Protein AF-A0A1G1WFJ4-F1 (afdb_monomer_lite)

pLDDT: mean 86.83, std 11.81, range [41.91, 96.69]

Secondary structure (DSSP, 8-state):
----SEEEEE-SSS-EEEEE-HHHHHHHHHHTTTTSHHHHHHHHHHHHHHHTT-----SSGGGGTT-

Organism: NCBI:txid1802598

Sequence (67 aa):
MAKPTITIEKTPSRKYRVEMDIDKLERLASALGLYNPEFLEGLERSEKDYREGRYR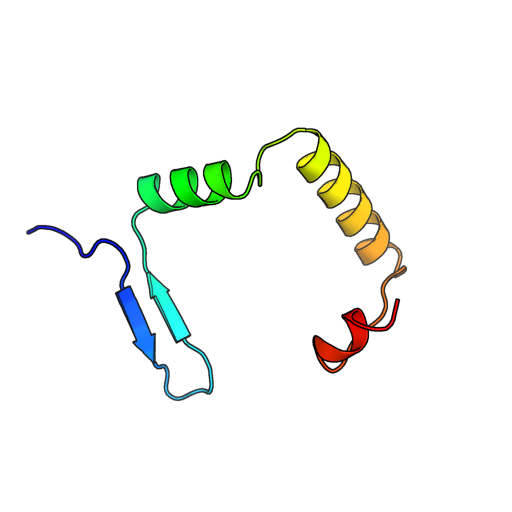KVSSLKELRFK

Structure (mmCIF, N/CA/C/O backbone):
data_AF-A0A1G1WFJ4-F1
#
_entry.id   AF-A0A1G1WFJ4-F1
#
loop_
_atom_site.group_PDB
_atom_site.id
_atom_site.type_symbol
_atom_site.label_atom_id
_atom_site.label_alt_id
_atom_site.label_comp_id
_atom_site.label_asym_id
_atom_site.label_entity_id
_atom_site.label_seq_id
_atom_site.pdbx_PDB_ins_code
_atom_site.Cartn_x
_atom_site.Cartn_y
_atom_site.Cartn_z
_atom_site.occupancy
_atom_site.B_iso_or_equiv
_atom_site.auth_seq_id
_atom_site.auth_comp_id
_atom_site.auth_asym_id
_atom_site.auth_atom_id
_atom_site.pdbx_PDB_model_num
ATOM 1 N N . MET A 1 1 ? 23.211 -14.174 -8.559 1.00 41.91 1 MET A N 1
ATOM 2 C CA . MET A 1 1 ? 22.256 -14.833 -7.639 1.00 41.91 1 MET A CA 1
ATOM 3 C C . MET A 1 1 ? 20.863 -14.342 -8.003 1.00 41.91 1 MET A C 1
ATOM 5 O O . MET A 1 1 ? 20.645 -13.139 -7.956 1.00 41.91 1 MET A O 1
ATOM 9 N N . ALA A 1 2 ? 19.972 -15.217 -8.475 1.00 51.97 2 ALA A N 1
ATOM 10 C CA . ALA A 1 2 ? 18.620 -14.824 -8.875 1.00 51.97 2 ALA A CA 1
ATOM 11 C C . ALA A 1 2 ? 17.800 -14.481 -7.621 1.00 51.97 2 ALA A C 1
ATOM 13 O O . ALA A 1 2 ? 17.596 -15.343 -6.768 1.00 51.97 2 ALA A O 1
ATOM 14 N N . LYS A 1 3 ? 17.391 -13.214 -7.478 1.00 54.59 3 LYS A N 1
ATOM 15 C CA . LYS A 1 3 ? 16.539 -12.776 -6.367 1.00 54.59 3 LYS A CA 1
ATOM 16 C C . LYS A 1 3 ? 15.142 -13.408 -6.507 1.00 54.59 3 LYS A C 1
ATOM 18 O O . LYS A 1 3 ? 14.637 -13.491 -7.630 1.00 54.59 3 LYS A O 1
ATOM 23 N N . PRO A 1 4 ? 14.527 -13.868 -5.403 1.00 54.88 4 PRO A N 1
ATOM 24 C CA . PRO A 1 4 ? 13.207 -14.491 -5.431 1.00 54.88 4 PRO A CA 1
ATOM 25 C C . PRO A 1 4 ? 12.159 -13.555 -6.046 1.00 54.88 4 PRO A C 1
ATOM 27 O O . PRO A 1 4 ? 12.218 -12.337 -5.900 1.00 54.88 4 PRO A O 1
ATOM 30 N N . THR A 1 5 ? 11.204 -14.140 -6.772 1.00 71.19 5 THR A N 1
ATOM 31 C CA . THR A 1 5 ? 10.180 -13.402 -7.524 1.00 71.19 5 THR A CA 1
ATOM 32 C C . THR A 1 5 ? 9.235 -12.608 -6.625 1.00 71.19 5 THR A C 1
ATOM 34 O O . THR A 1 5 ? 8.917 -11.478 -6.982 1.00 71.19 5 THR A O 1
ATOM 37 N N . ILE A 1 6 ? 8.848 -13.168 -5.476 1.00 80.94 6 ILE A N 1
ATOM 38 C CA . ILE A 1 6 ? 8.175 -12.519 -4.342 1.00 80.94 6 ILE A CA 1
ATOM 39 C C . ILE A 1 6 ? 8.552 -13.350 -3.105 1.00 80.94 6 ILE A C 1
ATOM 41 O O . ILE A 1 6 ? 8.441 -14.577 -3.152 1.00 80.94 6 ILE A O 1
ATOM 45 N N . THR A 1 7 ? 8.976 -12.720 -2.013 1.00 87.62 7 THR A N 1
ATOM 46 C CA . THR A 1 7 ? 9.221 -13.379 -0.720 1.00 87.62 7 THR A CA 1
ATOM 47 C C . THR A 1 7 ? 8.129 -12.975 0.258 1.00 87.62 7 THR A C 1
ATOM 49 O O . THR A 1 7 ? 7.838 -11.790 0.402 1.00 87.62 7 THR A O 1
ATOM 52 N N . ILE A 1 8 ? 7.525 -13.948 0.941 1.00 89.06 8 ILE A N 1
ATOM 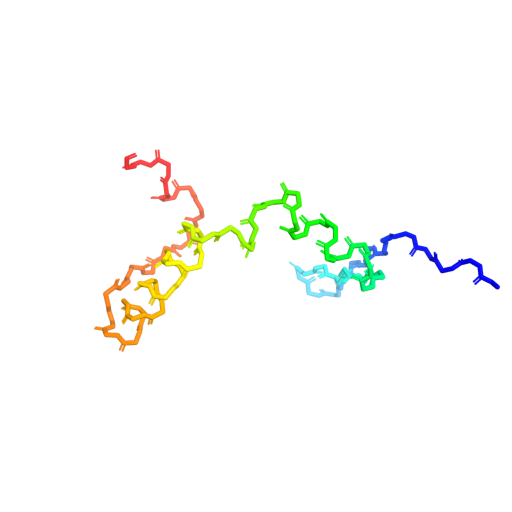53 C CA . ILE A 1 8 ? 6.527 -13.703 1.986 1.00 89.06 8 ILE A CA 1
ATOM 54 C C . ILE A 1 8 ? 7.036 -14.320 3.284 1.00 89.06 8 ILE A C 1
ATOM 56 O O . ILE A 1 8 ? 7.134 -15.539 3.405 1.00 89.06 8 ILE A O 1
ATOM 60 N N . GLU A 1 9 ? 7.327 -13.478 4.267 1.00 90.19 9 GLU A N 1
ATOM 61 C CA . GLU A 1 9 ? 7.793 -13.895 5.584 1.00 90.19 9 GLU A CA 1
ATOM 62 C C . GLU A 1 9 ? 6.728 -13.614 6.638 1.00 90.19 9 GLU A C 1
ATOM 64 O O . GLU A 1 9 ? 6.120 -12.539 6.694 1.00 90.19 9 GLU A O 1
ATOM 69 N N . LYS A 1 10 ? 6.499 -14.588 7.517 1.00 87.19 10 LYS A N 1
ATOM 70 C CA . LYS A 1 10 ? 5.638 -14.399 8.681 1.00 87.19 10 LYS A CA 1
ATOM 71 C C . LYS A 1 10 ? 6.410 -13.609 9.733 1.00 87.19 10 LYS A C 1
ATOM 73 O O . LYS A 1 10 ? 7.492 -14.015 10.143 1.00 87.19 10 LYS A O 1
ATOM 78 N N . THR A 1 11 ? 5.845 -12.502 10.202 1.00 89.94 11 THR A N 1
ATOM 79 C CA . THR A 1 11 ? 6.436 -11.759 11.323 1.00 89.94 11 THR A CA 1
ATOM 80 C C . THR A 1 11 ? 5.932 -12.321 12.664 1.00 89.94 11 THR A C 1
ATOM 82 O O . THR A 1 11 ? 4.928 -13.035 12.682 1.00 89.94 11 THR A O 1
ATOM 85 N N . PRO A 1 12 ? 6.577 -12.011 13.806 1.00 84.00 12 PRO A N 1
ATOM 86 C CA . PRO A 1 12 ? 6.080 -12.407 15.132 1.00 84.00 12 PRO A CA 1
ATOM 87 C C . PRO A 1 12 ? 4.706 -11.811 15.478 1.00 84.00 12 PRO A C 1
ATOM 89 O O . PRO A 1 12 ? 3.950 -12.367 16.271 1.00 84.00 12 PRO A O 1
ATOM 92 N N . SER A 1 13 ? 4.361 -10.678 14.864 1.00 80.81 13 SER A N 1
ATOM 93 C CA . SER A 1 13 ? 3.009 -10.121 14.916 1.00 80.81 13 SER A CA 1
ATOM 94 C C . SER A 1 13 ? 2.084 -10.865 13.941 1.00 80.81 13 SER A C 1
ATOM 96 O O . SER A 1 13 ? 2.557 -11.551 13.044 1.00 80.81 13 SER A O 1
ATOM 98 N N . ARG A 1 14 ? 0.755 -10.716 14.036 1.00 83.44 14 ARG A N 1
ATOM 99 C CA . ARG A 1 14 ? -0.197 -11.246 13.026 1.00 83.44 14 ARG A CA 1
ATOM 100 C C . ARG A 1 14 ? -0.090 -10.530 11.655 1.00 83.44 14 ARG A C 1
ATOM 102 O O . ARG A 1 14 ? -1.103 -10.237 11.030 1.00 83.44 14 ARG A O 1
ATOM 109 N N . LYS A 1 15 ? 1.123 -10.199 11.207 1.00 87.56 15 LYS A N 1
ATOM 110 C CA . LYS A 1 15 ? 1.457 -9.486 9.972 1.00 87.56 15 LYS A CA 1
ATOM 111 C C . LYS A 1 15 ? 2.416 -10.331 9.131 1.00 87.56 15 LYS A C 1
ATOM 113 O O . LYS A 1 15 ? 3.216 -11.100 9.671 1.00 87.56 15 LYS A O 1
ATOM 118 N N . TYR A 1 16 ? 2.369 -10.124 7.823 1.00 91.12 16 TYR A N 1
ATOM 119 C CA . TYR A 1 16 ? 3.313 -10.685 6.861 1.00 91.12 16 TYR A CA 1
ATOM 120 C C . TYR A 1 16 ? 4.186 -9.566 6.299 1.00 91.12 16 TYR A C 1
ATOM 122 O O . 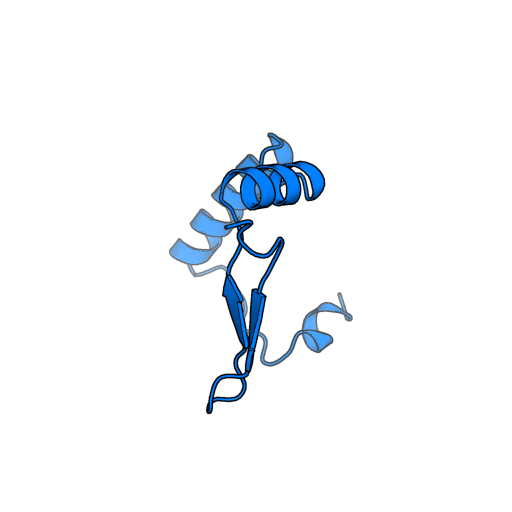TYR A 1 16 ? 3.697 -8.459 6.072 1.00 91.12 16 TYR A O 1
ATOM 130 N N . ARG A 1 17 ? 5.468 -9.853 6.085 1.00 90.38 17 ARG A N 1
ATOM 131 C CA . ARG A 1 17 ? 6.356 -9.021 5.276 1.00 90.38 17 ARG A CA 1
ATOM 132 C C . ARG A 1 17 ? 6.365 -9.601 3.870 1.00 90.38 17 ARG A C 1
ATOM 134 O O . ARG A 1 17 ? 6.608 -10.792 3.710 1.00 90.38 17 ARG A O 1
ATOM 141 N N . VAL A 1 18 ? 6.076 -8.766 2.880 1.00 90.31 18 VAL A N 1
ATOM 142 C CA . VAL A 1 18 ? 6.130 -9.139 1.466 1.00 90.31 18 VAL A CA 1
ATOM 143 C C . VAL A 1 18 ? 7.215 -8.301 0.813 1.00 90.31 18 VAL A C 1
ATOM 145 O O . VAL A 1 18 ? 7.139 -7.076 0.844 1.00 90.31 18 VAL A O 1
ATOM 148 N N . GLU A 1 19 ? 8.220 -8.956 0.247 1.00 91.06 19 GLU A N 1
ATOM 149 C CA . GLU A 1 19 ? 9.291 -8.319 -0.516 1.00 91.06 19 GLU A CA 1
ATOM 150 C C . GLU A 1 19 ? 9.190 -8.748 -1.978 1.00 91.06 19 GLU A C 1
ATOM 152 O O . GLU A 1 19 ? 9.015 -9.929 -2.281 1.00 91.06 19 GLU A O 1
ATOM 157 N N . MET A 1 20 ? 9.282 -7.791 -2.897 1.00 90.00 20 MET A N 1
ATOM 158 C CA . MET A 1 20 ? 9.241 -8.051 -4.332 1.00 90.00 20 MET A CA 1
ATOM 159 C C . MET A 1 20 ? 10.134 -7.076 -5.091 1.00 90.00 20 MET A C 1
ATOM 161 O O . MET A 1 20 ? 10.488 -6.011 -4.588 1.00 90.00 20 MET A O 1
ATOM 165 N N . ASP A 1 21 ? 10.496 -7.473 -6.303 1.00 91.62 21 ASP A N 1
ATOM 166 C CA . ASP A 1 21 ? 11.229 -6.634 -7.243 1.00 91.62 21 ASP A CA 1
ATOM 167 C C . ASP A 1 21 ? 10.376 -5.448 -7.729 1.00 91.62 21 ASP A C 1
ATOM 169 O O . ASP A 1 21 ? 9.156 -5.579 -7.871 1.00 91.62 21 ASP A O 1
ATOM 173 N N . ILE A 1 22 ? 11.015 -4.302 -7.985 1.00 89.81 22 ILE A N 1
ATOM 174 C CA . ILE A 1 22 ? 10.318 -3.066 -8.364 1.00 89.81 22 ILE A CA 1
ATOM 175 C C . ILE A 1 22 ? 9.595 -3.201 -9.708 1.00 89.81 22 ILE A C 1
ATOM 177 O O . ILE A 1 22 ? 8.421 -2.851 -9.795 1.00 89.81 22 ILE A O 1
ATOM 181 N N . ASP A 1 23 ? 10.216 -3.830 -10.707 1.00 90.31 23 ASP A N 1
ATOM 182 C CA . ASP A 1 23 ? 9.606 -4.008 -12.029 1.00 90.31 23 ASP A CA 1
ATOM 183 C C . ASP A 1 23 ? 8.385 -4.935 -11.934 1.00 90.31 23 ASP A C 1
ATOM 185 O O . ASP A 1 23 ? 7.389 -4.798 -12.651 1.00 90.31 23 ASP A O 1
ATOM 189 N N . LYS A 1 24 ? 8.437 -5.911 -11.019 1.00 88.81 24 LYS A N 1
ATOM 190 C CA . LYS A 1 24 ? 7.309 -6.814 -10.745 1.00 88.81 24 LYS A CA 1
ATOM 191 C C . LYS A 1 24 ? 6.179 -6.106 -10.010 1.00 88.81 24 LYS A C 1
ATOM 193 O O . LYS A 1 24 ? 5.018 -6.380 -10.315 1.00 88.81 24 LYS A O 1
ATOM 198 N N . LEU A 1 25 ? 6.501 -5.202 -9.087 1.00 89.69 25 LEU A N 1
ATOM 199 C CA . LEU A 1 25 ? 5.515 -4.368 -8.409 1.00 89.69 25 LEU A CA 1
ATOM 200 C C . LEU A 1 25 ? 4.782 -3.466 -9.406 1.00 89.69 25 LEU A C 1
ATOM 202 O O . LEU A 1 25 ? 3.556 -3.423 -9.385 1.00 89.69 25 LEU A O 1
ATOM 206 N N . GLU A 1 26 ? 5.504 -2.806 -10.311 1.00 88.81 26 GLU A N 1
ATOM 207 C CA . GLU A 1 26 ? 4.907 -1.945 -11.341 1.00 88.81 26 GLU A CA 1
ATOM 208 C C . GLU A 1 26 ? 3.991 -2.728 -12.286 1.00 88.81 26 GLU A C 1
ATOM 210 O O . GLU A 1 26 ? 2.877 -2.296 -12.598 1.00 88.81 26 GLU A O 1
ATOM 215 N N . ARG A 1 27 ? 4.412 -3.929 -12.702 1.00 90.69 27 ARG A N 1
ATOM 216 C CA . ARG A 1 27 ? 3.567 -4.827 -13.505 1.00 90.69 27 ARG A CA 1
ATOM 217 C C . ARG A 1 27 ? 2.312 -5.257 -12.756 1.00 90.69 27 ARG A C 1
ATOM 219 O O . ARG A 1 27 ? 1.237 -5.282 -13.351 1.00 90.69 27 ARG A O 1
ATOM 226 N N . LEU A 1 28 ? 2.430 -5.582 -11.469 1.00 90.69 28 LEU A N 1
ATOM 227 C CA . LEU A 1 28 ? 1.286 -5.927 -10.627 1.00 90.69 28 LEU A CA 1
ATOM 228 C C . LEU A 1 28 ? 0.326 -4.741 -10.490 1.00 90.69 28 LEU A C 1
ATOM 230 O O . LEU A 1 28 ? -0.874 -4.905 -10.685 1.00 90.69 28 LEU A O 1
ATOM 234 N N . ALA A 1 29 ? 0.845 -3.549 -10.201 1.00 90.69 29 ALA A N 1
ATOM 235 C CA . ALA A 1 29 ? 0.051 -2.332 -10.091 1.00 90.69 29 ALA A CA 1
ATOM 236 C C . ALA A 1 29 ? -0.668 -1.997 -11.407 1.00 90.69 29 ALA A C 1
ATOM 238 O O . ALA A 1 29 ? -1.853 -1.666 -11.396 1.00 90.69 29 ALA A O 1
ATOM 239 N N . SER A 1 30 ? 0.008 -2.192 -12.542 1.00 90.19 30 SER A N 1
ATOM 240 C CA . SER A 1 30 ? -0.588 -2.052 -13.874 1.00 90.19 30 SER A CA 1
ATOM 241 C C . SER A 1 30 ? -1.702 -3.073 -14.113 1.00 90.19 30 SER A C 1
ATOM 243 O O . SER A 1 30 ? -2.781 -2.705 -14.568 1.00 90.19 30 SER A O 1
ATOM 245 N N . ALA A 1 31 ? -1.483 -4.345 -13.760 1.00 91.69 31 ALA A N 1
ATOM 246 C CA . ALA A 1 31 ? -2.489 -5.401 -13.894 1.00 91.69 31 ALA A CA 1
ATOM 247 C C . ALA A 1 31 ? -3.719 -5.171 -12.999 1.00 91.69 31 ALA A C 1
ATOM 249 O O . ALA A 1 31 ? -4.826 -5.569 -13.352 1.00 91.69 31 ALA A O 1
ATOM 250 N N . LEU A 1 32 ? -3.530 -4.510 -11.856 1.00 92.31 32 LEU A N 1
ATOM 251 C CA . LEU A 1 32 ? -4.601 -4.083 -10.955 1.00 92.31 32 LEU A CA 1
ATOM 252 C C . LEU A 1 32 ? -5.266 -2.764 -11.386 1.00 92.31 32 LEU A C 1
ATOM 254 O O . LEU A 1 32 ? -6.213 -2.329 -10.735 1.00 92.31 32 LEU A O 1
ATOM 258 N N . GLY A 1 33 ? -4.790 -2.124 -12.459 1.00 92.12 33 GLY A N 1
ATOM 259 C CA . GLY A 1 33 ? -5.343 -0.869 -12.967 1.00 92.12 33 GLY A CA 1
ATOM 260 C C . GLY A 1 33 ? -5.055 0.349 -12.086 1.00 92.12 33 GLY A C 1
ATOM 261 O O . GLY A 1 33 ? -5.724 1.363 -12.236 1.00 92.12 33 GLY A O 1
ATOM 262 N N . LEU A 1 34 ? -4.053 0.290 -11.199 1.00 92.50 34 LEU A N 1
ATOM 263 C CA . LEU A 1 34 ? -3.750 1.361 -10.230 1.00 92.50 34 LEU A CA 1
ATOM 264 C C . LEU A 1 34 ? -3.212 2.656 -10.868 1.00 92.50 34 LEU A C 1
ATOM 266 O O . LEU A 1 34 ? -2.937 3.623 -10.162 1.00 92.50 34 LEU A O 1
ATOM 270 N N . TYR A 1 35 ? -3.045 2.670 -12.190 1.00 88.88 35 TYR A N 1
ATOM 271 C CA . TYR A 1 35 ? -2.572 3.816 -12.965 1.00 88.88 35 TYR A CA 1
ATOM 272 C C . TYR A 1 35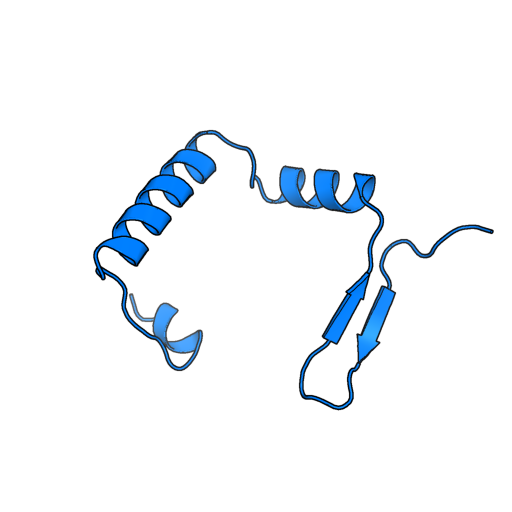 ? -3.596 4.318 -13.986 1.00 88.88 35 TYR A C 1
ATOM 274 O O . TYR A 1 35 ? -3.282 5.244 -14.734 1.00 88.88 35 TYR A O 1
ATOM 282 N N . ASN A 1 36 ? -4.785 3.708 -14.083 1.00 92.81 36 ASN A N 1
ATOM 283 C CA . ASN A 1 36 ? -5.774 4.212 -15.030 1.00 92.81 36 ASN A CA 1
ATOM 284 C C . ASN A 1 36 ? -6.345 5.564 -14.544 1.00 92.81 36 ASN A C 1
ATOM 286 O O . ASN A 1 36 ? -6.383 5.822 -13.334 1.00 92.81 36 ASN A O 1
ATOM 290 N N . PRO A 1 37 ? -6.760 6.451 -15.466 1.00 93.44 37 PRO A N 1
ATOM 291 C CA . PRO A 1 37 ? -7.275 7.768 -15.098 1.00 93.44 37 PRO A CA 1
ATOM 292 C C . PRO A 1 37 ? -8.446 7.695 -14.113 1.00 93.44 37 PRO A C 1
ATOM 294 O O . PRO A 1 37 ? -8.482 8.448 -13.143 1.00 93.44 37 PRO A O 1
ATOM 297 N N . GLU A 1 38 ? -9.358 6.737 -14.294 1.00 94.00 38 GLU A N 1
ATOM 298 C CA . GLU A 1 38 ? -10.541 6.589 -13.446 1.00 94.00 38 GLU A CA 1
ATOM 299 C C . GLU A 1 38 ? -10.183 6.242 -11.992 1.00 94.00 38 GLU A C 1
ATOM 301 O O . GLU A 1 38 ? -10.821 6.725 -11.050 1.00 94.00 38 GLU A O 1
ATOM 306 N N . PHE A 1 39 ? -9.157 5.411 -11.790 1.00 93.62 39 PHE A N 1
ATOM 307 C CA . PHE A 1 39 ? -8.639 5.067 -10.470 1.00 93.62 39 PHE A CA 1
ATOM 308 C C . PHE A 1 39 ? -7.971 6.271 -9.821 1.00 93.62 39 PHE A C 1
ATOM 310 O O . PHE A 1 39 ? -8.244 6.539 -8.652 1.00 93.62 39 PHE A O 1
ATOM 317 N N . LEU A 1 40 ? -7.140 7.012 -10.561 1.00 95.25 40 LEU A N 1
ATOM 318 C CA . LEU A 1 40 ? -6.463 8.201 -10.038 1.00 95.25 40 LEU A CA 1
ATOM 319 C C . LEU A 1 40 ? -7.475 9.275 -9.608 1.00 95.25 40 LEU A C 1
ATOM 321 O O . LEU A 1 40 ? -7.397 9.772 -8.486 1.00 95.25 40 LEU A O 1
ATOM 325 N N . GLU A 1 41 ? -8.507 9.536 -10.413 1.00 96.06 41 GLU A N 1
ATOM 326 C CA . GLU A 1 41 ? -9.614 10.429 -10.035 1.00 96.06 41 GLU A CA 1
ATOM 327 C C . GLU A 1 41 ? -10.399 9.914 -8.813 1.00 96.06 41 GLU A C 1
ATOM 329 O O . GLU A 1 41 ? -10.894 10.679 -7.978 1.00 96.06 41 GLU A O 1
ATOM 334 N N . GLY A 1 42 ? -10.579 8.596 -8.700 1.00 94.94 42 GLY A N 1
ATOM 335 C CA . GLY A 1 42 ? -11.182 7.966 -7.524 1.00 94.94 42 GLY A CA 1
ATOM 336 C C . GLY A 1 42 ? -10.329 8.131 -6.265 1.00 94.94 42 GLY A C 1
ATOM 337 O O . GLY A 1 42 ? -10.864 8.402 -5.184 1.00 94.94 42 GLY A O 1
ATOM 338 N N . LEU A 1 43 ? -9.010 8.008 -6.407 1.00 94.56 43 LEU A N 1
ATOM 339 C CA . LEU A 1 43 ? -8.043 8.171 -5.330 1.00 94.56 43 LEU A CA 1
ATOM 340 C C . LEU A 1 43 ? -8.034 9.614 -4.826 1.00 94.56 43 LEU A C 1
ATOM 342 O O . LEU A 1 43 ? -8.188 9.821 -3.627 1.00 94.56 43 LEU A O 1
ATOM 346 N N . GLU A 1 44 ? -7.965 10.603 -5.716 1.00 96.00 44 GLU A N 1
ATOM 347 C CA . GLU A 1 44 ? -8.010 12.025 -5.348 1.00 96.00 44 GLU A CA 1
ATOM 348 C C . GLU A 1 44 ? -9.286 12.386 -4.573 1.00 96.00 44 GLU A C 1
ATOM 350 O O . GLU A 1 44 ? -9.233 13.051 -3.532 1.00 96.00 44 GLU A O 1
ATOM 355 N N . ARG A 1 45 ? -10.446 11.896 -5.032 1.00 96.12 45 ARG A N 1
ATOM 356 C CA . ARG A 1 45 ? -11.719 12.064 -4.309 1.00 96.12 45 ARG A CA 1
ATOM 357 C C . ARG A 1 45 ? -11.677 11.408 -2.933 1.00 96.12 45 ARG A C 1
ATOM 359 O O . ARG A 1 45 ? -12.097 12.022 -1.954 1.00 96.12 45 ARG A O 1
ATOM 366 N N . SER A 1 46 ? -11.130 10.198 -2.849 1.00 94.19 46 SER A N 1
ATOM 367 C CA . SER A 1 46 ? -10.998 9.463 -1.589 1.00 94.19 46 SER A CA 1
ATOM 368 C C . SER A 1 46 ? -10.059 10.168 -0.606 1.00 94.19 46 SER A C 1
ATOM 370 O O . SER A 1 46 ? -10.356 10.237 0.586 1.00 94.19 46 SER A O 1
ATOM 372 N N . GLU A 1 47 ? -8.952 10.744 -1.082 1.00 95.75 47 GLU A N 1
ATOM 373 C CA . GLU A 1 47 ? -8.053 11.553 -0.256 1.00 95.75 47 GLU A CA 1
ATOM 374 C C . GLU A 1 47 ? -8.746 12.808 0.273 1.00 95.75 47 GLU A C 1
ATOM 376 O O . GLU A 1 47 ? -8.611 13.138 1.455 1.00 95.75 47 GLU A O 1
ATOM 381 N N . LYS A 1 48 ? -9.509 13.498 -0.582 1.00 96.69 48 LYS A N 1
ATOM 382 C CA . LYS A 1 48 ? -10.304 14.661 -0.180 1.00 96.69 48 LYS A CA 1
ATOM 383 C C . LYS A 1 48 ? -11.324 14.286 0.894 1.00 96.69 48 LYS A C 1
ATOM 385 O O . LYS A 1 48 ? -11.384 14.943 1.930 1.00 96.69 48 LYS A O 1
ATOM 390 N N . ASP A 1 49 ? -12.081 13.213 0.681 1.00 95.62 49 ASP A N 1
ATOM 391 C CA . ASP A 1 49 ? -13.056 12.710 1.651 1.00 95.62 49 ASP A CA 1
ATOM 392 C C . ASP A 1 49 ? -12.396 12.335 2.981 1.00 95.62 49 ASP A C 1
ATOM 394 O O . ASP A 1 49 ? -12.927 12.655 4.044 1.00 95.62 49 ASP A O 1
ATOM 398 N N . TYR A 1 50 ? -11.210 11.724 2.945 1.00 94.38 50 TYR A N 1
ATOM 399 C CA . TYR A 1 50 ? -10.455 11.406 4.152 1.00 94.38 50 TYR A CA 1
ATOM 400 C C . TYR A 1 50 ? -10.034 12.665 4.923 1.00 94.38 50 TYR A C 1
ATOM 402 O O . TYR A 1 50 ? -10.271 12.747 6.131 1.00 94.38 50 TYR A O 1
ATOM 410 N N . ARG A 1 51 ? -9.461 13.665 4.234 1.00 94.38 51 ARG A N 1
ATOM 411 C CA . ARG A 1 51 ? -9.052 14.949 4.840 1.00 94.38 51 ARG A CA 1
ATOM 412 C C . ARG A 1 51 ? -10.237 15.707 5.434 1.00 94.38 51 ARG A C 1
ATOM 414 O O . ARG A 1 51 ? -10.110 16.302 6.497 1.00 94.38 51 ARG A O 1
ATOM 421 N N . GLU A 1 52 ? -11.386 15.655 4.770 1.00 96.38 52 GLU A N 1
ATOM 422 C CA . GLU A 1 52 ? -12.615 16.337 5.189 1.00 96.38 52 GLU A CA 1
ATOM 423 C C . GLU A 1 52 ? -13.439 15.514 6.201 1.00 96.38 52 GLU A C 1
ATOM 425 O O . GLU A 1 52 ? -14.522 15.929 6.606 1.00 96.38 52 GLU A O 1
ATOM 430 N N . GLY A 1 53 ? -12.941 14.3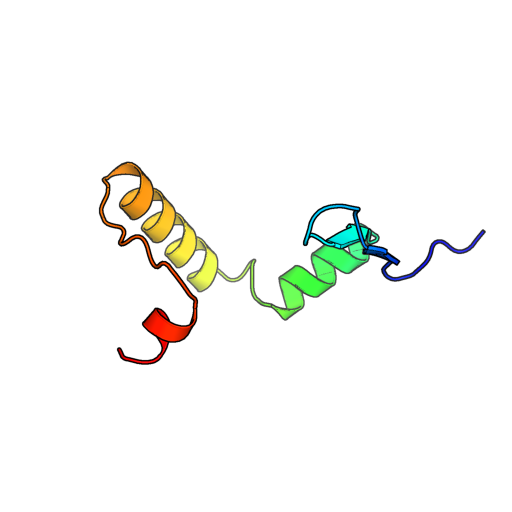48 6.634 1.00 94.06 53 GLY A N 1
ATOM 431 C CA . GLY A 1 53 ? -13.597 13.501 7.634 1.00 94.06 53 GLY A CA 1
ATOM 432 C C . GLY A 1 53 ? -14.824 12.738 7.123 1.00 94.06 53 GLY A C 1
ATOM 433 O O . GLY A 1 53 ? -15.533 12.116 7.913 1.00 94.06 53 GLY A O 1
ATOM 434 N N . ARG A 1 54 ? -15.070 12.730 5.809 1.00 93.62 54 ARG A N 1
ATOM 435 C CA . ARG A 1 54 ? -16.155 11.994 5.142 1.00 93.62 54 ARG A CA 1
ATOM 436 C C . ARG A 1 54 ? -15.808 10.521 4.928 1.00 93.62 54 ARG A C 1
ATOM 438 O O . ARG A 1 54 ? -15.914 9.985 3.830 1.00 93.62 54 ARG A O 1
ATOM 445 N N . TYR A 1 55 ? -15.418 9.834 5.992 1.00 92.25 55 TYR A N 1
ATOM 446 C CA . TYR A 1 55 ? -15.168 8.398 5.962 1.00 92.25 55 TYR A CA 1
ATOM 447 C C . TYR A 1 55 ? -15.847 7.711 7.144 1.00 92.25 55 TYR A C 1
ATOM 449 O O . TYR A 1 55 ? -16.075 8.303 8.197 1.00 92.25 55 TYR A O 1
ATOM 457 N N . ARG A 1 56 ? -16.156 6.423 6.980 1.00 89.81 56 ARG A N 1
ATOM 458 C CA . ARG A 1 56 ? -16.628 5.574 8.078 1.00 89.81 56 ARG A CA 1
ATOM 459 C C . ARG A 1 56 ? -15.523 4.614 8.486 1.00 89.81 56 ARG A C 1
ATOM 461 O O . ARG A 1 56 ? -14.919 3.968 7.632 1.00 89.81 56 ARG A O 1
ATOM 468 N N . LYS A 1 57 ? -15.275 4.489 9.789 1.00 89.38 57 LYS A N 1
ATOM 469 C CA . LYS A 1 57 ? -14.441 3.402 10.309 1.00 89.38 57 LYS A CA 1
ATOM 470 C C . LYS A 1 57 ? -15.258 2.117 10.257 1.00 89.38 57 LYS A C 1
ATOM 472 O O . LYS A 1 57 ? -16.388 2.096 10.734 1.00 89.38 57 LYS A O 1
ATOM 477 N N . VAL A 1 58 ? -14.678 1.074 9.679 1.00 90.56 58 VAL A N 1
ATOM 478 C CA . VAL A 1 58 ? -15.231 -0.282 9.712 1.00 90.56 58 VAL A CA 1
ATOM 479 C C . VAL A 1 58 ? -14.341 -1.144 10.593 1.00 90.56 58 VAL A C 1
ATOM 481 O O . VAL A 1 58 ? -13.116 -1.013 10.551 1.00 90.56 58 VAL A O 1
ATOM 484 N N . SER A 1 59 ? -14.938 -2.004 11.415 1.00 87.56 59 SER A N 1
ATOM 485 C CA . SER A 1 59 ? -14.179 -2.910 12.287 1.00 87.56 59 SER A CA 1
ATOM 486 C C . SER A 1 59 ? -13.723 -4.171 11.545 1.00 87.56 59 SER A C 1
ATOM 488 O O . SER A 1 59 ? -12.751 -4.818 11.936 1.00 87.56 59 SER A O 1
ATOM 490 N N . SER A 1 60 ? -14.389 -4.503 10.435 1.00 89.12 60 SER A N 1
ATOM 491 C CA . SER A 1 60 ? -14.035 -5.625 9.569 1.00 89.12 60 SER A CA 1
ATOM 492 C C . SER A 1 60 ? -14.467 -5.416 8.116 1.00 89.12 60 SER A C 1
ATOM 494 O O . SER A 1 60 ? -15.439 -4.721 7.826 1.00 89.12 60 SER A O 1
ATOM 496 N N . LEU A 1 61 ? -13.807 -6.114 7.186 1.00 83.56 61 LEU A N 1
ATOM 497 C CA . LEU A 1 61 ? -14.196 -6.126 5.767 1.00 83.56 61 LEU A CA 1
ATOM 498 C C . LEU A 1 61 ? -15.609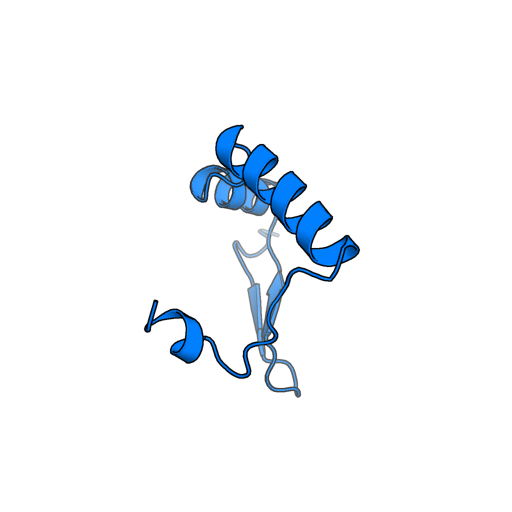 -6.686 5.531 1.00 83.56 61 LEU A C 1
ATOM 500 O O . LEU A 1 61 ? -16.232 -6.369 4.522 1.00 83.56 61 LEU A O 1
ATOM 504 N N . LYS A 1 62 ? -16.149 -7.491 6.458 1.00 86.19 62 LYS A N 1
ATOM 505 C CA . LYS A 1 62 ? -17.512 -8.036 6.345 1.00 86.19 62 LYS A CA 1
ATOM 506 C C . LYS A 1 62 ? -18.574 -6.930 6.313 1.00 86.19 62 LYS A C 1
ATOM 508 O O . LYS A 1 62 ? -19.600 -7.105 5.669 1.00 86.19 62 LYS A O 1
ATOM 513 N N . GLU A 1 63 ? -18.306 -5.782 6.933 1.00 88.88 63 GLU A N 1
ATOM 514 C CA . GLU A 1 63 ? -19.203 -4.614 6.952 1.00 88.88 63 GLU A CA 1
ATOM 515 C C . GLU A 1 63 ? -19.326 -3.903 5.594 1.00 88.88 63 GLU A C 1
ATOM 517 O O . GLU A 1 63 ? -20.191 -3.043 5.410 1.00 88.88 63 GLU A O 1
ATOM 522 N N . LEU A 1 64 ? -18.460 -4.238 4.634 1.00 83.75 64 LEU A N 1
ATOM 523 C CA . LEU A 1 64 ? -18.546 -3.738 3.262 1.00 83.75 64 LEU A CA 1
ATOM 524 C C . LEU A 1 64 ? -19.527 -4.548 2.405 1.00 83.75 64 LEU A C 1
ATOM 526 O O . LEU A 1 64 ? -19.982 -4.047 1.387 1.00 83.75 64 LEU A O 1
ATOM 530 N N . ARG A 1 65 ? -19.873 -5.776 2.817 1.00 76.25 65 ARG A N 1
ATOM 531 C CA . ARG A 1 65 ? -20.676 -6.725 2.028 1.00 76.25 65 ARG A CA 1
ATOM 532 C C . ARG A 1 65 ? -22.188 -6.449 2.068 1.00 76.25 65 ARG A C 1
ATOM 534 O O . ARG A 1 65 ? -22.931 -7.076 1.327 1.00 76.25 65 ARG A O 1
ATOM 541 N N . PHE A 1 66 ? -22.630 -5.547 2.944 1.00 58.75 66 PHE A N 1
ATOM 542 C CA . PHE A 1 66 ? -24.042 -5.223 3.188 1.00 58.75 66 PHE A CA 1
ATOM 543 C C . PHE A 1 66 ? -24.428 -3.823 2.685 1.00 58.75 66 PHE A C 1
ATOM 545 O O . PHE A 1 66 ? -25.251 -3.150 3.303 1.00 58.75 66 PHE A O 1
ATOM 552 N N . LYS A 1 67 ? -23.802 -3.365 1.600 1.00 52.84 67 LYS A N 1
ATOM 553 C CA . LYS A 1 67 ? -24.220 -2.169 0.868 1.00 52.84 67 LYS A CA 1
ATOM 554 C C . LYS A 1 67 ? -24.667 -2.547 -0.531 1.00 52.84 67 LYS A C 1
ATOM 556 O O . LYS A 1 67 ? -23.989 -3.414 -1.122 1.00 52.84 67 LYS A O 1
#

Foldseek 3Di:
DDDDQKDWADDPPNDIDIDHDPVSVVVVCVVVVCPPPVNVVVVVVVVVCVVVVVDDDDPDPVVVVPD

Radius of gyration: 16.74 Å; chains: 1; bounding box: 46×31×30 Å